Protein AF-A0A2W4JBK9-F1 (afdb_monomer_lite)

Structure (mmCIF, N/CA/C/O backbone):
data_AF-A0A2W4JBK9-F1
#
_entry.id   AF-A0A2W4JBK9-F1
#
loop_
_atom_site.group_PDB
_atom_site.id
_atom_site.type_symbol
_atom_site.label_atom_id
_atom_site.label_alt_id
_atom_site.label_comp_id
_atom_site.label_asym_id
_atom_site.label_entity_id
_atom_site.label_seq_id
_atom_site.pdbx_PDB_ins_code
_atom_site.Cartn_x
_atom_site.Cartn_y
_atom_site.Cartn_z
_atom_site.occupancy
_atom_site.B_iso_or_equiv
_atom_site.auth_seq_id
_atom_site.auth_comp_id
_atom_site.auth_asym_id
_atom_site.auth_atom_id
_atom_site.pdbx_PDB_model_num
ATOM 1 N N . MET A 1 1 ? 66.775 36.673 -79.362 1.00 47.72 1 MET A N 1
ATOM 2 C CA . MET A 1 1 ? 65.352 36.577 -78.976 1.00 47.72 1 MET A CA 1
ATOM 3 C C . MET A 1 1 ? 65.272 35.517 -77.897 1.00 47.72 1 MET A C 1
ATOM 5 O O . MET A 1 1 ? 65.744 34.416 -78.140 1.00 47.72 1 MET A O 1
ATOM 9 N N . LEU A 1 2 ? 64.854 35.903 -76.691 1.00 53.69 2 LEU A N 1
ATOM 10 C CA . LEU A 1 2 ? 64.718 35.006 -75.543 1.00 53.69 2 LEU A CA 1
ATOM 11 C C . LEU A 1 2 ? 63.393 34.250 -75.666 1.00 53.69 2 LEU A C 1
ATOM 13 O O . LEU A 1 2 ? 62.382 34.887 -75.958 1.00 53.69 2 LEU A O 1
ATOM 17 N N . ASP A 1 3 ? 63.402 32.944 -75.423 1.00 51.56 3 ASP A N 1
ATOM 18 C CA . ASP A 1 3 ? 62.182 32.152 -75.259 1.00 51.56 3 ASP A CA 1
ATOM 19 C C . ASP A 1 3 ? 61.901 31.948 -73.751 1.00 51.56 3 ASP A C 1
ATOM 21 O O . ASP A 1 3 ? 62.837 31.603 -73.018 1.00 51.56 3 ASP A O 1
ATOM 25 N N . PRO A 1 4 ? 60.677 32.222 -73.254 1.00 62.09 4 PRO A N 1
ATOM 26 C CA . PRO A 1 4 ? 60.294 32.060 -71.853 1.00 62.09 4 PRO A CA 1
ATOM 27 C C . PRO A 1 4 ? 59.368 30.849 -71.613 1.00 62.09 4 PRO A C 1
ATOM 29 O O . PRO A 1 4 ? 58.376 30.650 -72.305 1.00 62.09 4 PRO A O 1
ATOM 32 N N . GLY A 1 5 ? 59.605 30.115 -70.526 1.00 54.19 5 GLY A N 1
ATOM 33 C CA . GLY A 1 5 ? 58.659 29.142 -69.954 1.00 54.19 5 GLY A CA 1
ATOM 34 C C . GLY A 1 5 ? 59.420 28.153 -69.073 1.00 54.19 5 GLY A C 1
ATOM 35 O O . GLY A 1 5 ? 60.494 27.708 -69.448 1.00 54.19 5 GLY A O 1
ATOM 36 N N . THR A 1 6 ? 59.030 27.774 -67.862 1.00 59.91 6 THR A N 1
ATOM 37 C CA . THR A 1 6 ? 57.725 27.683 -67.202 1.00 59.91 6 THR A CA 1
ATOM 38 C C . THR A 1 6 ? 58.075 27.503 -65.714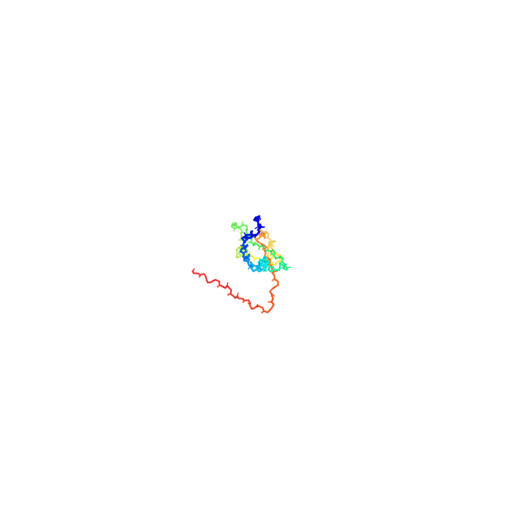 1.00 59.91 6 THR A C 1
ATOM 40 O O . THR A 1 6 ? 58.871 26.638 -65.370 1.00 59.91 6 THR A O 1
ATOM 43 N N . GLY A 1 7 ? 57.700 28.412 -64.813 1.00 50.59 7 GLY A N 1
ATOM 44 C CA . GLY A 1 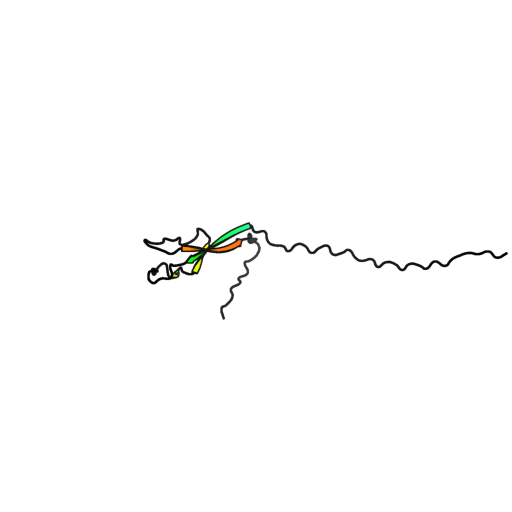7 ? 56.469 28.258 -64.036 1.00 50.59 7 GLY A CA 1
ATOM 45 C C . GLY A 1 7 ? 56.528 27.072 -63.062 1.00 50.59 7 GLY A C 1
ATOM 46 O O . GLY A 1 7 ? 55.842 26.080 -63.277 1.00 50.59 7 GLY A O 1
ATOM 47 N N . ALA A 1 8 ? 57.345 27.155 -62.007 1.00 54.91 8 ALA A N 1
ATOM 48 C CA . ALA A 1 8 ? 57.354 26.159 -60.936 1.00 54.91 8 ALA A CA 1
ATOM 49 C C . ALA A 1 8 ? 56.044 26.247 -60.131 1.00 54.91 8 ALA A C 1
ATOM 51 O O . ALA A 1 8 ? 55.805 27.228 -59.427 1.00 54.91 8 ALA A O 1
ATOM 52 N N . VAL A 1 9 ? 55.183 25.236 -60.254 1.00 63.72 9 VAL A N 1
ATOM 53 C CA . VAL A 1 9 ? 53.965 25.111 -59.441 1.00 63.72 9 VAL A CA 1
ATOM 54 C C . VAL A 1 9 ? 54.326 24.597 -58.039 1.00 63.72 9 VAL A C 1
ATOM 56 O O . VAL A 1 9 ? 55.052 23.606 -57.932 1.00 63.72 9 VAL A O 1
ATOM 59 N N . PRO A 1 10 ? 53.850 25.216 -56.944 1.00 58.34 10 PRO A N 1
ATOM 60 C CA . PRO A 1 10 ? 54.015 24.644 -55.614 1.00 58.34 10 PRO A CA 1
ATOM 61 C C . PRO A 1 10 ? 53.087 23.432 -55.468 1.00 58.34 10 PRO A C 1
ATOM 63 O O . PRO A 1 10 ? 51.869 23.540 -55.617 1.00 58.34 10 PRO A O 1
ATOM 66 N N . GLY A 1 11 ? 53.670 22.263 -55.199 1.00 53.75 11 GLY A N 1
ATOM 67 C CA . GLY A 1 11 ? 52.920 21.044 -54.907 1.00 53.75 11 GLY A CA 1
ATOM 68 C C . GLY A 1 11 ? 52.063 21.226 -53.654 1.00 53.75 11 GLY A C 1
ATOM 69 O O . GLY A 1 11 ? 52.568 21.620 -52.604 1.00 53.75 11 GLY A O 1
ATOM 70 N N . ASN A 1 12 ? 50.763 20.950 -53.765 1.00 60.34 12 ASN A N 1
ATOM 71 C CA . ASN A 1 12 ? 49.884 20.868 -52.600 1.00 60.34 12 ASN A CA 1
ATOM 72 C C . ASN A 1 12 ? 50.295 19.664 -51.731 1.00 60.34 12 ASN A C 1
ATOM 74 O O . ASN A 1 12 ? 50.546 18.589 -52.284 1.00 60.34 12 ASN A O 1
ATOM 78 N N . PRO A 1 13 ? 50.351 19.799 -50.395 1.00 63.09 13 PRO A N 1
ATOM 79 C CA . PRO A 1 13 ? 50.571 18.655 -49.520 1.00 63.09 13 PRO A CA 1
ATOM 80 C C . PRO A 1 13 ? 49.363 17.700 -49.569 1.00 63.09 13 PRO A C 1
ATOM 82 O O . PRO A 1 13 ? 48.230 18.154 -49.753 1.00 63.09 13 PRO A O 1
ATOM 85 N N . PRO A 1 14 ? 49.567 16.381 -49.393 1.00 64.31 14 PRO A N 1
ATOM 86 C CA . PRO A 1 14 ? 48.465 15.429 -49.348 1.00 64.31 14 PRO A CA 1
ATOM 87 C C . PRO A 1 14 ? 47.577 15.703 -48.128 1.00 64.31 14 PRO A C 1
ATOM 89 O O . PRO A 1 14 ? 48.068 15.893 -47.013 1.00 64.31 14 PRO A O 1
ATOM 92 N N . THR A 1 15 ? 46.261 15.712 -48.330 1.00 59.78 15 THR A N 1
ATOM 93 C CA . THR A 1 15 ? 45.282 15.768 -47.241 1.00 59.78 15 THR A CA 1
ATOM 94 C C . THR A 1 15 ? 45.419 14.531 -46.347 1.00 59.78 15 THR A C 1
ATOM 96 O O . THR A 1 15 ? 45.538 13.417 -46.864 1.00 59.78 15 THR A O 1
ATOM 99 N N . PRO A 1 16 ? 45.384 14.675 -45.008 1.00 61.81 16 PRO A N 1
ATOM 100 C CA . PRO A 1 16 ? 45.320 13.517 -44.131 1.00 61.81 16 PRO A CA 1
ATOM 101 C C . PRO A 1 16 ? 43.982 12.806 -44.347 1.00 61.81 16 PRO A C 1
ATOM 103 O O . PRO A 1 16 ? 42.915 13.420 -44.289 1.00 61.81 16 PRO A O 1
ATOM 106 N N . ILE A 1 17 ? 44.047 11.502 -44.603 1.00 62.50 17 ILE A N 1
ATOM 107 C CA . ILE A 1 17 ? 42.869 10.646 -44.717 1.00 62.50 17 ILE A CA 1
ATOM 108 C C . ILE A 1 17 ? 42.319 10.476 -43.303 1.00 62.50 17 ILE A C 1
ATOM 110 O O . ILE A 1 17 ? 42.809 9.658 -42.527 1.00 62.50 17 ILE A O 1
ATOM 114 N N . VAL A 1 18 ? 41.351 11.314 -42.933 1.00 63.72 18 VAL A N 1
ATOM 115 C CA . VAL A 1 18 ? 40.567 11.109 -41.716 1.00 63.72 18 VAL A CA 1
ATOM 116 C C . VAL A 1 18 ? 39.867 9.755 -41.858 1.00 63.72 18 VAL A C 1
ATOM 118 O O . VAL A 1 18 ? 39.191 9.499 -42.855 1.00 63.72 18 VAL A O 1
ATOM 121 N N . GLY A 1 19 ? 40.120 8.838 -40.920 1.00 62.12 19 GLY A N 1
ATOM 122 C CA . GLY A 1 19 ? 39.439 7.543 -40.888 1.00 62.12 19 GLY A CA 1
ATOM 123 C C . GLY A 1 19 ? 37.917 7.729 -40.812 1.00 62.12 19 GLY A C 1
ATOM 124 O O . GLY A 1 19 ? 37.459 8.819 -40.461 1.00 62.12 19 GLY A O 1
ATOM 125 N N . PRO A 1 20 ? 37.116 6.702 -41.145 1.00 69.00 20 PRO A N 1
ATOM 126 C CA . PRO A 1 20 ? 35.668 6.813 -41.040 1.00 69.00 20 PRO A CA 1
ATOM 127 C C . PRO A 1 20 ? 35.291 7.174 -39.600 1.00 69.00 20 PRO A C 1
ATOM 129 O O . PRO A 1 20 ? 35.725 6.514 -38.654 1.00 69.00 20 PRO A O 1
ATOM 132 N N . ASP A 1 21 ? 34.513 8.246 -39.462 1.00 62.16 21 ASP A N 1
ATOM 133 C CA . ASP A 1 21 ? 33.904 8.674 -38.207 1.00 62.16 21 ASP A CA 1
ATOM 134 C C . ASP A 1 21 ? 33.232 7.461 -37.535 1.00 62.16 21 ASP A C 1
ATOM 136 O O . ASP A 1 21 ? 32.441 6.770 -38.196 1.00 62.16 21 ASP A O 1
ATOM 140 N N . PRO A 1 22 ? 33.553 7.131 -36.268 1.00 66.38 22 PRO A N 1
ATOM 141 C CA . PRO A 1 22 ? 32.779 6.143 -35.546 1.00 66.38 22 PRO A CA 1
ATOM 142 C C . PRO A 1 22 ? 31.401 6.771 -35.364 1.00 66.38 22 PRO A C 1
ATOM 144 O O . PRO A 1 22 ? 31.243 7.671 -34.544 1.00 66.38 22 PRO A O 1
ATOM 147 N N . GLY A 1 23 ? 30.439 6.337 -36.184 1.00 63.47 23 GLY A N 1
ATOM 148 C CA . GLY A 1 23 ? 29.077 6.862 -36.174 1.00 63.47 23 GLY A CA 1
ATOM 149 C C . GLY A 1 23 ? 28.490 6.941 -34.758 1.00 63.47 23 GLY A C 1
ATOM 1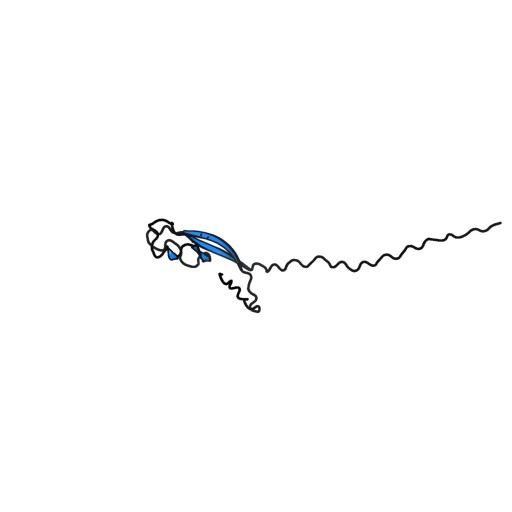50 O O . GLY A 1 23 ? 29.022 6.335 -33.822 1.00 63.47 23 GLY A O 1
ATOM 151 N N . PRO A 1 24 ? 27.386 7.684 -34.577 1.00 69.44 24 PRO A N 1
ATOM 152 C CA . PRO A 1 24 ? 26.886 8.043 -33.255 1.00 69.44 24 PRO A CA 1
ATOM 153 C C . PRO A 1 24 ? 26.774 6.808 -32.351 1.00 69.44 24 PRO A C 1
ATOM 155 O O . PRO A 1 24 ? 26.352 5.747 -32.828 1.00 69.44 24 PRO A O 1
ATOM 158 N N . PRO A 1 25 ? 27.146 6.920 -31.059 1.00 66.88 25 PRO A N 1
ATOM 159 C CA . PRO A 1 25 ? 27.083 5.790 -30.144 1.00 66.88 25 PRO A CA 1
ATOM 160 C C . PRO A 1 25 ? 25.681 5.185 -30.198 1.00 66.88 25 PRO A C 1
ATOM 162 O O . PRO A 1 25 ? 24.686 5.917 -30.218 1.00 66.88 25 PRO A O 1
ATOM 165 N N . ALA A 1 26 ? 25.605 3.852 -30.245 1.00 61.28 26 ALA A N 1
ATOM 166 C CA . ALA A 1 26 ? 24.331 3.147 -30.198 1.00 61.28 26 ALA A CA 1
ATOM 167 C C . ALA A 1 26 ? 23.485 3.705 -29.036 1.00 61.28 26 ALA A C 1
ATOM 169 O O . ALA A 1 26 ? 24.043 3.981 -27.965 1.00 61.28 26 ALA A O 1
ATOM 170 N N . PRO A 1 27 ? 22.165 3.905 -29.224 1.00 61.06 27 PRO A N 1
ATOM 171 C CA . PRO A 1 27 ? 21.324 4.427 -28.158 1.00 61.06 27 PRO A CA 1
ATOM 172 C C . PRO A 1 27 ? 21.483 3.538 -26.919 1.00 61.06 27 PRO A C 1
ATOM 174 O O . PRO A 1 27 ? 21.641 2.320 -27.068 1.00 61.06 27 PRO A O 1
ATOM 177 N N . PRO A 1 28 ? 21.447 4.103 -25.697 1.00 59.16 28 PRO A N 1
ATOM 178 C CA . PRO A 1 28 ? 21.488 3.283 -24.499 1.00 59.16 28 PRO A CA 1
ATOM 179 C C . PRO A 1 28 ? 20.381 2.235 -24.616 1.00 59.16 28 PRO A C 1
ATOM 181 O O . PRO A 1 28 ? 19.230 2.576 -24.896 1.00 59.16 28 PRO A O 1
ATOM 184 N N . THR A 1 29 ? 20.730 0.957 -24.449 1.00 59.41 29 THR A N 1
ATOM 185 C CA . THR A 1 29 ? 19.785 -0.167 -24.417 1.00 59.41 29 THR A CA 1
ATOM 186 C C . THR A 1 29 ? 18.895 -0.050 -23.179 1.00 59.41 29 THR A C 1
ATOM 188 O O . THR A 1 29 ? 19.024 -0.794 -22.206 1.00 59.41 29 THR A O 1
ATOM 191 N N . THR A 1 30 ? 17.990 0.924 -23.182 1.00 66.00 30 THR A N 1
ATOM 192 C CA . THR A 1 30 ? 16.913 1.041 -22.212 1.00 66.00 30 THR A CA 1
ATOM 193 C C . THR A 1 30 ? 16.005 -0.147 -22.462 1.00 66.00 30 THR A C 1
ATOM 195 O O . THR A 1 30 ? 15.346 -0.232 -23.499 1.00 66.00 30 THR A O 1
ATOM 198 N N . ARG A 1 31 ? 16.026 -1.119 -21.544 1.00 70.00 31 ARG A N 1
ATOM 199 C CA . ARG A 1 31 ? 15.161 -2.299 -21.638 1.00 70.00 31 ARG A CA 1
ATOM 200 C C . ARG A 1 31 ? 13.720 -1.809 -21.805 1.00 70.00 31 ARG A C 1
ATOM 202 O O . ARG A 1 31 ? 13.293 -0.970 -21.007 1.00 70.00 31 ARG A O 1
ATOM 209 N N . PRO A 1 32 ? 12.978 -2.293 -22.815 1.00 75.56 32 PRO A N 1
ATOM 210 C CA . PRO A 1 32 ? 11.625 -1.823 -23.035 1.00 75.56 32 PRO A CA 1
ATOM 211 C C . PRO A 1 32 ? 10.784 -2.150 -21.808 1.00 75.56 32 PRO A C 1
ATOM 213 O O . PRO A 1 32 ? 10.788 -3.282 -21.305 1.00 75.56 32 PRO A O 1
ATOM 216 N N . CYS A 1 33 ? 10.062 -1.144 -21.324 1.00 80.88 33 CYS A N 1
ATOM 217 C CA . CYS A 1 33 ? 9.101 -1.365 -20.267 1.00 80.88 33 CYS A CA 1
ATOM 218 C C . CYS A 1 33 ? 8.015 -2.312 -20.770 1.00 80.88 33 CYS A C 1
ATOM 220 O O . CYS A 1 33 ? 7.372 -2.022 -21.774 1.00 80.88 33 CYS A O 1
ATOM 222 N N . THR A 1 34 ? 7.825 -3.458 -20.112 1.00 86.56 34 THR A N 1
ATOM 223 C CA . THR A 1 34 ? 6.782 -4.408 -20.527 1.00 86.56 34 THR A CA 1
ATOM 224 C C . THR A 1 34 ? 5.461 -4.089 -19.842 1.00 86.56 34 THR A C 1
ATOM 226 O O . THR A 1 34 ? 4.409 -4.149 -20.472 1.00 86.56 34 THR A O 1
ATOM 229 N N . ARG A 1 35 ? 5.500 -3.758 -18.548 1.00 89.44 35 ARG A N 1
ATOM 230 C CA . ARG A 1 35 ? 4.312 -3.408 -17.771 1.00 89.44 35 ARG A CA 1
ATOM 231 C C . ARG A 1 35 ? 4.675 -2.455 -16.640 1.00 89.44 35 ARG A C 1
ATOM 233 O O . ARG A 1 35 ? 5.702 -2.624 -15.989 1.00 89.44 35 ARG A O 1
ATOM 240 N N . TRP A 1 36 ? 3.790 -1.503 -16.378 1.00 92.06 36 TRP A N 1
ATOM 241 C CA . TRP A 1 36 ? 3.826 -0.687 -15.171 1.00 92.06 36 TRP A CA 1
ATOM 242 C C . TRP A 1 36 ? 3.056 -1.387 -14.050 1.00 92.06 36 TRP A C 1
ATOM 244 O O . TRP A 1 36 ? 1.933 -1.853 -14.255 1.00 92.06 36 TRP A O 1
ATOM 254 N N . LEU A 1 37 ? 3.679 -1.492 -12.880 1.00 95.12 37 LEU A N 1
ATOM 255 C CA . LEU A 1 37 ? 3.035 -1.902 -11.640 1.00 95.12 37 LEU A CA 1
ATOM 256 C C . LEU A 1 37 ? 2.901 -0.675 -10.748 1.00 95.12 37 LEU A C 1
ATOM 258 O O . LEU A 1 37 ? 3.896 -0.011 -10.457 1.00 95.12 37 LEU A O 1
ATOM 262 N N . HIS A 1 38 ? 1.685 -0.387 -10.305 1.00 96.88 38 HIS A N 1
ATOM 263 C CA . HIS A 1 38 ? 1.441 0.637 -9.300 1.00 96.88 38 HIS A CA 1
ATOM 264 C C . HIS A 1 38 ? 1.568 0.009 -7.917 1.00 96.88 38 HIS A C 1
ATOM 266 O O . HIS A 1 38 ? 1.028 -1.066 -7.662 1.00 96.88 38 HIS A O 1
ATOM 272 N N . TRP A 1 39 ? 2.308 0.665 -7.034 1.00 97.25 39 TRP A N 1
ATOM 273 C CA . TRP A 1 39 ? 2.456 0.286 -5.639 1.00 97.25 39 TRP A CA 1
ATOM 274 C C . TRP A 1 39 ? 1.704 1.278 -4.772 1.00 97.25 39 TRP A C 1
ATOM 276 O O . TRP A 1 39 ? 1.787 2.489 -4.981 1.00 97.25 39 TRP A O 1
ATOM 286 N N . GLU A 1 40 ? 1.025 0.770 -3.754 1.00 98.06 40 GLU A N 1
ATOM 287 C CA . GLU A 1 40 ? 0.350 1.594 -2.761 1.00 98.06 40 GLU A CA 1
ATOM 288 C C . GLU A 1 40 ? 0.835 1.223 -1.358 1.00 98.06 40 GLU A C 1
ATOM 290 O O . GLU A 1 40 ? 1.086 0.058 -1.034 1.00 98.06 40 GLU A O 1
ATOM 295 N N . GLU A 1 41 ? 0.942 2.218 -0.496 1.00 97.38 41 GLU A N 1
ATOM 296 C CA . GLU A 1 41 ? 1.336 2.075 0.894 1.00 97.38 41 GLU A CA 1
ATOM 297 C C . GLU A 1 41 ? 0.104 2.066 1.794 1.00 97.38 41 GLU A C 1
ATOM 299 O O . GLU A 1 41 ? -0.820 2.869 1.636 1.00 97.38 41 GLU A O 1
ATOM 304 N N . TYR A 1 42 ? 0.082 1.149 2.754 1.00 97.62 42 TYR A N 1
ATOM 305 C CA . TYR A 1 42 ? -0.983 1.073 3.738 1.00 97.62 42 TYR A CA 1
ATOM 306 C C . TYR A 1 42 ? -0.744 2.121 4.829 1.00 97.62 42 TYR A C 1
ATOM 308 O O . TYR A 1 42 ? 0.249 2.079 5.560 1.00 97.62 42 TYR A O 1
ATOM 316 N N . ARG A 1 43 ? -1.663 3.077 4.957 1.00 96.81 43 ARG A N 1
ATOM 317 C CA . ARG A 1 43 ? -1.607 4.136 5.966 1.00 96.81 43 ARG A CA 1
ATOM 318 C C . ARG A 1 43 ? -2.736 3.957 6.965 1.00 96.81 43 ARG A C 1
ATOM 320 O O . ARG A 1 43 ? -3.917 4.051 6.632 1.00 96.81 43 ARG A O 1
ATOM 327 N N . TH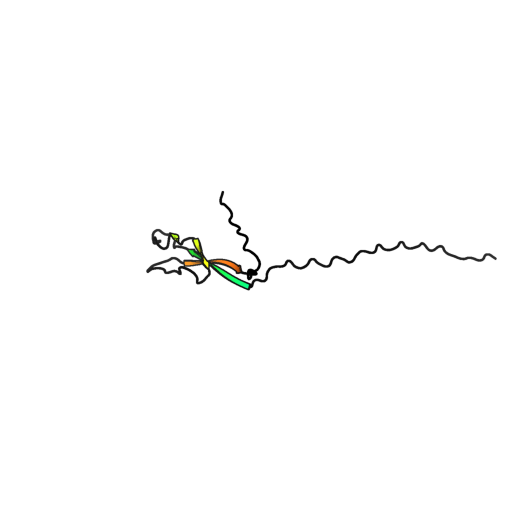R A 1 44 ? -2.351 3.705 8.210 1.00 96.75 44 THR A N 1
ATOM 328 C CA . THR A 1 44 ? -3.282 3.754 9.341 1.00 96.75 44 THR A CA 1
ATOM 329 C C . THR A 1 44 ? -3.723 5.190 9.608 1.00 96.75 44 THR A C 1
ATOM 331 O O . THR A 1 44 ? -3.075 6.136 9.164 1.00 96.75 44 THR A O 1
ATOM 334 N N . ALA A 1 45 ? -4.812 5.355 10.359 1.00 92.94 45 ALA A N 1
ATOM 335 C CA . ALA A 1 45 ? -5.303 6.672 10.764 1.00 92.94 45 ALA A CA 1
ATOM 336 C C . ALA A 1 45 ? -4.358 7.420 11.737 1.00 92.94 45 ALA A C 1
ATOM 338 O O . ALA A 1 45 ? -4.567 8.601 11.984 1.00 92.94 45 ALA A O 1
ATOM 339 N N . GLN A 1 46 ? -3.301 6.752 12.229 1.00 88.81 46 GLN A N 1
ATOM 340 C CA . GLN A 1 46 ? -2.255 7.298 13.112 1.00 88.81 46 GLN A CA 1
ATOM 341 C C . GLN A 1 46 ? -2.759 7.928 14.423 1.00 88.81 46 GLN A C 1
ATOM 343 O O . GLN A 1 46 ? -2.037 8.685 15.061 1.00 88.81 46 GLN A O 1
ATOM 348 N N . ASP A 1 47 ? -3.967 7.580 14.856 1.00 91.25 47 ASP A N 1
ATOM 349 C CA . ASP A 1 47 ? -4.517 7.962 16.154 1.00 91.25 47 ASP A CA 1
ATOM 350 C C . ASP A 1 47 ? -4.628 6.763 17.111 1.00 91.25 47 ASP A C 1
ATOM 352 O O . ASP A 1 47 ? -4.437 5.609 16.725 1.00 91.25 47 ASP A O 1
ATOM 356 N N . GLU A 1 48 ? -4.976 7.032 18.368 1.00 88.69 48 GLU A N 1
ATOM 357 C CA . GLU A 1 48 ? -5.108 6.028 19.435 1.00 88.69 48 GLU A CA 1
ATOM 358 C C . GLU A 1 48 ? -6.127 4.912 19.142 1.00 88.69 48 GLU A C 1
ATOM 360 O O . GLU A 1 48 ? -6.080 3.854 19.765 1.00 88.69 48 GLU A O 1
ATOM 365 N N . ARG A 1 49 ? -7.035 5.102 18.174 1.00 90.31 49 ARG A N 1
ATOM 366 C CA . ARG A 1 49 ? -8.036 4.095 17.787 1.00 90.31 49 ARG A CA 1
ATOM 367 C C . ARG A 1 49 ? -7.558 3.168 16.668 1.00 90.31 49 ARG A C 1
ATOM 369 O O . ARG A 1 49 ? -8.367 2.431 16.097 1.00 90.31 49 ARG A O 1
ATOM 376 N N . VAL A 1 50 ? -6.279 3.217 16.290 1.00 91.88 50 VAL A N 1
ATOM 377 C CA . VAL A 1 50 ? -5.707 2.230 15.368 1.00 91.88 50 VAL A CA 1
ATOM 378 C C . VAL A 1 50 ? -5.735 0.860 16.044 1.00 91.88 50 VAL A C 1
ATOM 380 O O . VAL A 1 50 ? -5.131 0.647 17.090 1.00 91.88 50 VAL A O 1
ATOM 383 N N . CYS A 1 51 ? -6.452 -0.084 15.437 1.00 90.62 51 CYS A N 1
ATOM 384 C CA . CYS A 1 51 ? -6.579 -1.426 15.990 1.00 90.62 51 CYS A CA 1
ATOM 385 C C . CYS A 1 51 ? -5.245 -2.202 15.889 1.00 90.62 51 CYS A C 1
ATOM 387 O O . CYS A 1 51 ? -4.434 -1.929 14.992 1.00 90.62 51 CYS A O 1
ATOM 389 N N . PRO A 1 52 ? -5.035 -3.228 16.736 1.00 90.75 52 PRO A N 1
ATOM 390 C CA . PRO A 1 52 ? -3.801 -4.017 16.744 1.00 90.75 52 PRO A CA 1
ATOM 391 C C . PRO A 1 52 ? -3.566 -4.808 15.448 1.00 90.75 52 PRO A C 1
ATOM 393 O O . PRO A 1 52 ? -2.441 -5.210 15.183 1.00 90.75 52 PRO A O 1
ATOM 396 N N . VAL A 1 53 ? -4.599 -5.004 14.618 1.00 91.38 53 VAL A N 1
ATOM 397 C CA . VAL A 1 53 ? -4.470 -5.640 13.294 1.00 91.38 53 VAL A CA 1
ATOM 398 C C . VAL A 1 53 ? -3.907 -4.664 12.259 1.00 91.38 53 VAL A C 1
ATOM 400 O O . VAL A 1 53 ? -3.077 -5.038 11.437 1.00 91.38 53 VAL A O 1
ATOM 403 N N . CYS A 1 54 ? -4.338 -3.400 12.291 1.00 94.62 54 CYS A N 1
ATOM 404 C CA . CYS A 1 54 ? -3.920 -2.398 11.311 1.00 94.62 54 CYS A CA 1
ATOM 405 C C . CYS A 1 54 ? -2.567 -1.769 11.648 1.00 94.62 54 CYS A C 1
ATOM 407 O O . CYS A 1 54 ? -1.837 -1.407 10.730 1.00 94.62 54 CYS A O 1
ATOM 409 N N . GLY A 1 55 ? -2.238 -1.622 12.937 1.00 93.12 55 GLY A N 1
ATOM 410 C CA . GLY A 1 55 ? -0.976 -1.031 13.398 1.00 93.12 55 GLY A CA 1
ATOM 411 C C . GLY A 1 55 ? 0.263 -1.610 12.700 1.00 93.12 55 GLY A C 1
ATOM 412 O O . GLY A 1 55 ? 1.004 -0.840 12.087 1.00 93.12 55 GLY A O 1
ATOM 413 N N . PRO A 1 56 ? 0.446 -2.945 12.688 1.00 95.31 56 PRO A N 1
ATOM 414 C CA . PRO A 1 56 ? 1.577 -3.601 12.029 1.00 95.31 56 PRO A CA 1
ATOM 415 C C . PRO A 1 56 ? 1.645 -3.396 10.511 1.00 95.31 56 PRO A C 1
ATOM 417 O O . PRO A 1 56 ? 2.716 -3.518 9.929 1.00 95.31 56 PRO A O 1
ATOM 420 N N . LEU A 1 57 ? 0.521 -3.093 9.853 1.00 96.12 57 LEU A N 1
ATOM 421 C CA . LEU A 1 57 ? 0.479 -2.899 8.402 1.00 96.12 57 LEU A CA 1
ATOM 422 C C . LEU A 1 57 ? 0.954 -1.502 7.985 1.00 96.12 57 LEU A C 1
ATOM 424 O O . LEU A 1 57 ? 1.216 -1.287 6.801 1.00 96.12 57 LEU A O 1
ATOM 428 N N . HIS A 1 58 ? 1.069 -0.551 8.920 1.00 96.06 58 HIS A N 1
ATOM 429 C CA . HIS A 1 58 ? 1.456 0.823 8.607 1.00 96.06 58 HIS A CA 1
ATOM 430 C C . HIS A 1 58 ? 2.794 0.886 7.855 1.00 96.06 58 HIS A C 1
ATOM 432 O O . HIS A 1 58 ? 3.800 0.355 8.313 1.00 96.06 58 HIS A O 1
ATOM 438 N N . GLY A 1 59 ? 2.815 1.569 6.709 1.00 95.81 59 GLY A N 1
ATOM 439 C CA . GLY A 1 59 ? 4.016 1.726 5.884 1.00 95.81 59 GLY A CA 1
ATOM 440 C C . GLY A 1 59 ? 4.348 0.511 5.013 1.00 95.81 59 GLY A C 1
ATOM 441 O O . GLY A 1 59 ? 5.277 0.574 4.209 1.00 95.81 59 GLY A O 1
ATOM 442 N N . THR A 1 60 ? 3.587 -0.583 5.119 1.00 97.38 60 THR A N 1
ATOM 443 C CA . THR A 1 60 ? 3.765 -1.740 4.234 1.00 97.38 60 THR A CA 1
ATOM 444 C C . THR A 1 60 ? 3.249 -1.406 2.839 1.00 97.38 60 THR A C 1
ATOM 446 O O . THR A 1 60 ? 2.214 -0.751 2.687 1.00 97.38 60 THR A O 1
ATOM 449 N N . ARG A 1 61 ? 3.966 -1.861 1.810 1.00 97.69 61 ARG A N 1
ATOM 450 C CA . ARG A 1 61 ? 3.661 -1.575 0.407 1.00 97.69 61 ARG A CA 1
ATOM 451 C C . ARG A 1 61 ? 3.220 -2.839 -0.299 1.00 97.69 61 ARG A C 1
ATOM 453 O O . ARG A 1 61 ? 3.857 -3.879 -0.166 1.00 97.69 61 ARG A O 1
ATOM 460 N N . TYR A 1 62 ? 2.159 -2.718 -1.080 1.00 96.44 62 TYR A N 1
ATOM 461 C CA . TYR A 1 62 ? 1.664 -3.800 -1.918 1.00 96.44 62 TYR A CA 1
ATOM 462 C C . TYR A 1 62 ? 1.408 -3.270 -3.320 1.00 96.44 62 TYR A C 1
ATOM 464 O O . TYR A 1 62 ? 1.155 -2.077 -3.504 1.00 96.44 62 TYR A O 1
ATOM 472 N N . ILE A 1 63 ? 1.421 -4.163 -4.299 1.00 95.75 63 ILE A N 1
ATOM 473 C CA . ILE A 1 63 ? 0.941 -3.838 -5.639 1.00 95.75 63 ILE A CA 1
ATOM 474 C C . ILE A 1 63 ? -0.535 -3.421 -5.531 1.00 95.75 63 ILE A C 1
ATOM 476 O O . ILE A 1 63 ? -1.267 -3.876 -4.645 1.00 95.75 63 ILE A O 1
ATOM 480 N N . GLU A 1 64 ? -0.963 -2.504 -6.385 1.00 95.19 64 GLU A N 1
ATOM 481 C CA . GLU A 1 64 ? -2.359 -2.105 -6.514 1.00 95.19 64 GLU A CA 1
ATOM 482 C C . GLU A 1 64 ? -3.254 -3.342 -6.673 1.00 95.19 64 GLU A C 1
ATOM 484 O O . GLU A 1 64 ? -2.950 -4.269 -7.427 1.00 95.19 64 GLU A O 1
ATOM 489 N N . GLY A 1 65 ? -4.330 -3.395 -5.889 1.00 93.62 65 GLY A N 1
ATOM 490 C CA . GLY A 1 65 ? -5.248 -4.536 -5.857 1.00 93.62 65 GLY A CA 1
ATOM 491 C C . GLY A 1 65 ? -4.744 -5.785 -5.117 1.00 93.62 65 GLY A C 1
ATOM 492 O O . GLY A 1 65 ? -5.534 -6.696 -4.880 1.00 93.62 65 GLY A O 1
ATOM 493 N N . VAL A 1 66 ? -3.476 -5.840 -4.697 1.00 95.31 66 VAL A N 1
ATOM 494 C CA . VAL A 1 66 ? -2.896 -6.978 -3.962 1.00 95.31 66 VAL A CA 1
ATOM 495 C C . VAL A 1 66 ? -2.788 -6.667 -2.469 1.00 95.31 66 VAL A C 1
ATOM 497 O O . VAL A 1 66 ? -2.412 -5.566 -2.077 1.00 95.31 66 VAL A O 1
ATOM 500 N N . GLY A 1 67 ? -3.048 -7.673 -1.631 1.00 93.88 67 GLY A N 1
ATOM 501 C CA . GLY A 1 67 ? -2.899 -7.570 -0.180 1.00 93.88 67 GLY A CA 1
ATOM 502 C C . GLY A 1 67 ? -4.132 -6.994 0.529 1.00 93.88 67 GLY A C 1
ATOM 503 O O . GLY A 1 67 ? -5.215 -6.926 -0.055 1.00 93.88 67 GLY A O 1
ATOM 504 N N . PRO A 1 68 ? -3.999 -6.628 1.816 1.00 93.75 68 PRO A N 1
ATOM 505 C CA . PRO A 1 68 ? -5.107 -6.132 2.623 1.00 93.75 68 PRO A CA 1
ATOM 506 C C . PRO A 1 68 ? -5.635 -4.792 2.092 1.00 93.75 68 PRO A C 1
ATOM 508 O O . PRO A 1 68 ? -4.910 -3.795 2.051 1.00 93.75 68 PRO A O 1
ATOM 511 N N . GLN A 1 69 ? -6.922 -4.759 1.741 1.00 94.00 69 GLN A N 1
ATOM 512 C CA . GLN A 1 69 ? -7.623 -3.548 1.317 1.00 94.00 69 GLN A CA 1
ATOM 513 C C . GLN A 1 69 ? -8.522 -3.029 2.448 1.00 94.00 69 GLN A C 1
ATOM 515 O O . GLN A 1 69 ? -9.377 -3.768 2.937 1.00 94.00 69 GLN A O 1
ATOM 520 N N . PRO A 1 70 ? -8.344 -1.778 2.900 1.00 91.00 70 PRO A N 1
ATOM 521 C CA . PRO A 1 70 ? -9.238 -1.181 3.875 1.00 91.00 70 PRO A CA 1
ATOM 522 C C . PRO A 1 70 ? -10.619 -0.886 3.254 1.00 91.00 70 PRO A C 1
ATOM 524 O O . PRO A 1 70 ? -10.686 -0.538 2.074 1.00 91.00 70 PRO A O 1
ATOM 527 N N . PRO A 1 71 ? -11.710 -0.955 4.041 1.00 92.31 71 PRO A N 1
ATOM 528 C CA . PRO A 1 71 ? -11.736 -1.240 5.478 1.00 92.31 71 PRO A CA 1
ATOM 529 C C . PRO A 1 71 ? -11.605 -2.743 5.800 1.00 92.31 71 PRO A C 1
ATOM 531 O O . PRO A 1 71 ? -12.390 -3.555 5.330 1.00 92.31 71 PRO A O 1
ATOM 534 N N . LEU A 1 72 ? -10.655 -3.114 6.673 1.00 91.88 72 LEU A N 1
ATOM 535 C CA . LEU A 1 72 ? -10.433 -4.518 7.084 1.00 91.88 72 LEU A CA 1
ATOM 536 C C . LEU A 1 72 ? -11.396 -5.010 8.173 1.00 91.88 72 LEU A C 1
ATOM 538 O O . LEU A 1 72 ? -11.504 -6.203 8.435 1.00 91.88 72 LEU A O 1
ATOM 542 N N . HIS A 1 73 ? -12.045 -4.080 8.860 1.00 89.62 73 HIS A N 1
ATOM 543 C CA . HIS A 1 73 ? -12.971 -4.342 9.951 1.00 89.62 73 HIS A CA 1
ATOM 544 C C . HIS A 1 73 ? -13.976 -3.187 10.039 1.00 89.62 73 HIS A C 1
ATOM 546 O O . HIS A 1 73 ? -13.708 -2.097 9.510 1.00 89.62 73 HIS A O 1
ATOM 552 N N . PRO A 1 74 ? -15.110 -3.371 10.736 1.00 92.94 74 PRO A N 1
ATOM 553 C CA . PRO A 1 74 ? -16.053 -2.287 10.981 1.00 92.94 74 PRO A CA 1
ATOM 554 C C . PRO A 1 74 ? -15.356 -1.074 11.612 1.00 92.94 74 PRO A C 1
ATOM 556 O O . PRO A 1 74 ? -14.533 -1.214 12.520 1.00 92.94 74 PRO A O 1
ATOM 559 N N . GLY A 1 75 ? -15.636 0.121 11.087 1.00 90.00 75 GLY A N 1
ATOM 560 C CA . GLY A 1 75 ? -15.045 1.375 11.568 1.00 90.00 75 GLY A CA 1
ATOM 561 C C . GLY A 1 75 ? -13.558 1.578 11.242 1.00 90.00 75 GLY A C 1
ATOM 562 O O . GLY A 1 75 ? -12.947 2.512 11.763 1.00 90.00 75 GLY A O 1
ATOM 563 N N . CYS A 1 76 ? -12.947 0.735 10.401 1.00 92.81 76 CYS A N 1
ATOM 564 C CA . CYS A 1 76 ? -11.576 0.950 9.944 1.00 92.81 76 CYS A CA 1
ATOM 565 C C . CYS A 1 76 ? -11.472 2.258 9.142 1.00 92.81 76 CYS A C 1
ATOM 567 O O . CYS A 1 76 ? -12.166 2.441 8.147 1.00 92.81 76 CYS A O 1
ATOM 569 N N . ARG A 1 77 ? -10.574 3.153 9.568 1.00 94.12 77 ARG A N 1
ATOM 570 C CA . ARG A 1 77 ? -10.280 4.442 8.907 1.00 94.12 77 ARG A CA 1
ATOM 571 C C . ARG A 1 77 ? -8.932 4.443 8.178 1.00 94.12 77 ARG A C 1
ATOM 573 O O . ARG A 1 77 ? -8.405 5.500 7.843 1.00 94.12 77 ARG A O 1
ATOM 580 N N . CYS A 1 78 ? -8.331 3.268 7.999 1.00 95.31 78 CYS A N 1
ATOM 581 C CA . CYS A 1 78 ? -7.085 3.134 7.253 1.00 95.31 78 CYS A CA 1
ATOM 582 C C . CYS A 1 78 ? -7.340 3.334 5.755 1.00 95.31 78 CYS A C 1
ATOM 584 O O . CYS A 1 78 ? -8.464 3.178 5.283 1.00 95.31 78 CYS A O 1
ATOM 586 N N . ARG A 1 79 ? -6.291 3.655 5.002 1.00 96.06 79 ARG A N 1
ATOM 587 C CA . ARG A 1 79 ? -6.365 3.874 3.553 1.00 96.06 79 ARG A CA 1
ATOM 588 C C . ARG A 1 79 ? -5.141 3.309 2.845 1.00 96.06 79 ARG A C 1
ATOM 590 O O . ARG A 1 79 ? -4.066 3.233 3.443 1.00 96.06 79 ARG A O 1
ATOM 597 N N . ARG A 1 80 ? -5.295 2.965 1.567 1.00 96.88 80 ARG A N 1
ATOM 598 C CA . ARG A 1 80 ? -4.161 2.811 0.652 1.00 96.88 80 ARG A CA 1
ATOM 599 C C . ARG A 1 80 ? -3.883 4.157 -0.002 1.00 96.88 80 ARG A C 1
ATOM 601 O O . ARG A 1 80 ? -4.814 4.888 -0.333 1.00 96.88 80 ARG A O 1
ATOM 608 N N . VAL A 1 81 ? -2.611 4.513 -0.113 1.00 96.69 81 VAL A N 1
ATOM 609 C CA . VAL A 1 81 ? -2.173 5.702 -0.850 1.00 96.69 81 VAL A CA 1
ATOM 610 C C . VAL A 1 81 ? -1.135 5.288 -1.871 1.00 96.69 81 VAL A C 1
ATOM 612 O O . VAL A 1 81 ? -0.282 4.455 -1.567 1.00 96.69 81 VAL A O 1
ATOM 615 N N . TYR A 1 82 ? -1.185 5.871 -3.064 1.00 97.19 82 TYR A N 1
ATOM 616 C CA . TYR A 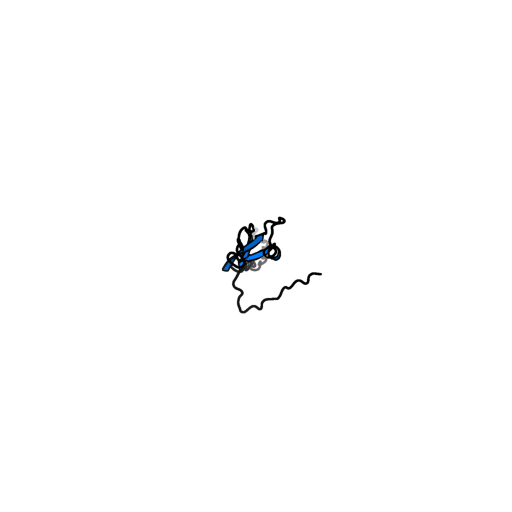1 82 ? -0.156 5.651 -4.073 1.00 97.19 82 TYR A CA 1
ATOM 617 C C . TYR A 1 82 ? 1.240 5.910 -3.485 1.00 97.19 82 TYR A C 1
ATOM 619 O O . TYR A 1 82 ? 1.472 6.935 -2.844 1.00 97.19 82 TYR A O 1
ATOM 627 N N . ALA A 1 83 ? 2.154 4.965 -3.699 1.00 96.56 83 ALA A N 1
ATOM 628 C CA . ALA A 1 83 ? 3.537 5.048 -3.251 1.00 96.56 83 ALA A CA 1
ATOM 629 C C . ALA A 1 83 ? 4.459 5.383 -4.427 1.00 96.56 83 ALA A C 1
ATOM 631 O O . ALA A 1 83 ? 5.129 6.411 -4.419 1.00 96.56 83 ALA A O 1
ATOM 632 N N . TYR A 1 84 ? 4.494 4.515 -5.439 1.00 95.25 84 TYR A N 1
ATOM 633 C CA . TYR A 1 84 ? 5.288 4.697 -6.653 1.00 95.25 84 TYR A CA 1
ATOM 634 C C . TYR A 1 84 ? 4.829 3.737 -7.752 1.00 95.25 84 TYR A C 1
ATOM 636 O O . TYR A 1 84 ? 4.044 2.821 -7.516 1.00 95.25 84 TYR A O 1
ATOM 644 N N . SER A 1 85 ? 5.350 3.934 -8.961 1.00 95.00 85 SER A N 1
ATOM 645 C CA . SER A 1 85 ? 5.171 3.011 -10.076 1.00 95.00 85 SER A CA 1
ATOM 646 C C . SER A 1 85 ? 6.510 2.393 -10.424 1.00 95.00 85 SER A C 1
ATOM 648 O O . SER A 1 85 ? 7.516 3.093 -10.515 1.00 95.00 85 SER A O 1
ATOM 650 N N . GLU A 1 86 ? 6.519 1.085 -10.629 1.00 89.88 86 GLU A N 1
ATOM 651 C CA . GLU A 1 86 ? 7.698 0.354 -11.061 1.00 89.88 86 GLU A CA 1
ATOM 652 C C . GLU A 1 86 ? 7.455 -0.221 -12.448 1.00 89.88 86 GLU A C 1
ATOM 654 O O . GLU A 1 86 ? 6.450 -0.888 -12.705 1.00 89.88 86 GLU A O 1
ATOM 659 N N . CYS A 1 87 ? 8.387 0.043 -13.355 1.00 87.69 87 CYS A N 1
ATOM 660 C CA . CYS A 1 87 ? 8.394 -0.622 -14.638 1.00 87.69 87 CYS A CA 1
ATOM 661 C C . CYS A 1 87 ? 9.031 -2.006 -14.489 1.00 87.69 87 CYS A C 1
ATOM 663 O O . CYS A 1 87 ? 10.235 -2.121 -14.255 1.00 87.69 87 CYS A O 1
ATOM 665 N N . VAL A 1 88 ? 8.249 -3.056 -14.728 1.00 86.00 88 VAL A N 1
ATOM 666 C CA . VAL A 1 88 ? 8.789 -4.402 -14.903 1.00 86.00 88 VAL A CA 1
ATOM 667 C C . VAL A 1 88 ? 9.049 -4.642 -16.387 1.00 86.00 88 VAL A C 1
ATOM 669 O O . VAL A 1 88 ? 8.148 -4.684 -17.231 1.00 86.0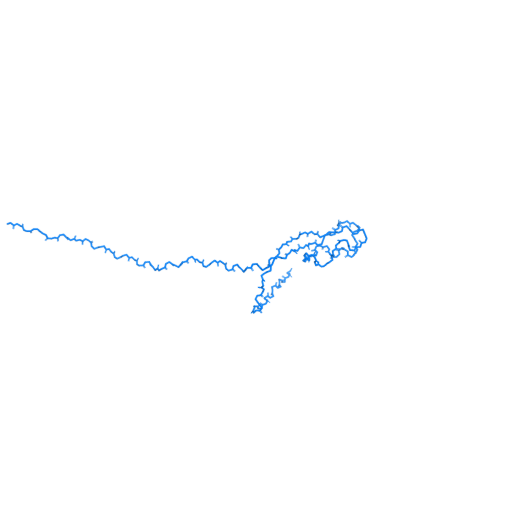0 88 VAL A O 1
ATOM 672 N N . SER A 1 89 ? 10.327 -4.775 -16.724 1.00 80.31 89 SER A N 1
ATOM 673 C CA . SER A 1 89 ? 10.754 -5.375 -17.987 1.00 80.31 89 SER A CA 1
ATOM 674 C C . SER A 1 89 ? 10.771 -6.886 -17.784 1.00 80.31 89 SER A C 1
ATOM 676 O O . SER A 1 89 ? 11.190 -7.345 -16.720 1.00 80.31 89 SER A O 1
ATOM 678 N N . ARG A 1 90 ? 10.311 -7.680 -18.765 1.00 66.31 90 ARG A N 1
ATOM 679 C CA . ARG A 1 90 ? 10.473 -9.143 -18.686 1.00 66.31 90 ARG A CA 1
ATOM 680 C C . ARG A 1 90 ? 11.934 -9.434 -18.342 1.00 66.31 90 ARG A C 1
ATOM 682 O O . ARG A 1 90 ? 12.841 -9.018 -19.070 1.00 66.31 90 ARG A O 1
ATOM 689 N N . ALA A 1 91 ? 12.167 -10.074 -17.196 1.00 60.22 91 ALA A N 1
ATOM 690 C CA . ALA A 1 91 ? 13.435 -10.733 -16.958 1.00 60.22 91 ALA A CA 1
ATOM 691 C C . ALA A 1 91 ? 13.563 -11.754 -18.082 1.00 60.22 91 ALA A C 1
ATOM 693 O O . ALA A 1 91 ? 12.686 -12.599 -18.251 1.00 60.22 91 ALA A O 1
ATOM 694 N N . ASP A 1 92 ? 14.589 -11.593 -18.907 1.00 53.56 92 ASP A N 1
ATOM 695 C CA . ASP A 1 92 ? 14.982 -12.670 -19.791 1.00 53.56 92 ASP A CA 1
ATOM 696 C C . ASP A 1 92 ? 15.256 -13.885 -18.884 1.00 53.56 92 ASP A C 1
ATOM 698 O O . ASP A 1 92 ? 16.100 -13.767 -17.989 1.00 53.56 92 ASP A O 1
ATOM 702 N N . PRO A 1 93 ? 14.517 -15.004 -19.017 1.00 56.38 93 PRO A N 1
ATOM 703 C CA . PRO A 1 93 ? 14.670 -16.155 -18.126 1.00 56.38 93 PRO A CA 1
ATOM 704 C C . PRO A 1 93 ? 16.075 -16.774 -18.197 1.00 56.38 93 PRO A C 1
ATOM 706 O O . PRO A 1 93 ? 16.423 -17.589 -17.348 1.00 56.38 93 PRO A O 1
ATOM 709 N N . SER A 1 94 ? 16.901 -16.362 -19.165 1.00 52.41 94 SER A N 1
ATOM 710 C CA . SER A 1 94 ? 18.289 -16.793 -19.337 1.00 52.41 94 SER A CA 1
ATOM 711 C C . SER A 1 94 ? 19.293 -15.991 -18.494 1.00 52.41 94 SER A C 1
ATOM 713 O O . SER A 1 94 ? 20.478 -16.328 -18.495 1.00 52.41 94 SER A O 1
ATOM 715 N N . ARG A 1 95 ? 18.873 -14.952 -17.750 1.00 47.09 95 ARG A N 1
ATOM 716 C CA . ARG A 1 95 ? 19.770 -14.156 -16.891 1.00 47.09 95 ARG A CA 1
ATOM 717 C C . ARG A 1 95 ? 19.517 -14.447 -15.403 1.00 47.09 95 ARG A C 1
ATOM 719 O O . ARG A 1 95 ? 18.442 -14.110 -14.908 1.00 47.09 95 ARG A O 1
ATOM 726 N N . PRO A 1 96 ? 20.484 -15.014 -14.654 1.00 46.75 96 PRO A N 1
ATOM 727 C CA . PRO A 1 96 ? 20.292 -15.282 -13.235 1.00 46.75 96 PRO A CA 1
ATOM 728 C C . PRO A 1 96 ? 20.128 -13.968 -12.461 1.00 46.75 96 PRO A C 1
ATOM 730 O O . PRO A 1 96 ? 20.908 -13.024 -12.619 1.00 46.75 96 PRO A O 1
ATOM 733 N N . SER A 1 97 ? 19.086 -13.919 -11.632 1.00 53.44 97 SER A N 1
ATOM 734 C CA . SER A 1 97 ? 18.784 -12.837 -10.698 1.00 53.44 97 SER A CA 1
ATOM 735 C C . SER A 1 97 ? 19.953 -12.636 -9.733 1.00 53.44 97 SER A C 1
ATOM 737 O O . SER A 1 97 ? 20.109 -13.380 -8.768 1.00 53.44 97 SER A O 1
ATOM 739 N N . GLY A 1 98 ? 20.799 -11.638 -9.992 1.00 46.53 98 GLY A N 1
ATOM 740 C CA . GLY A 1 98 ? 21.837 -11.223 -9.054 1.00 46.53 98 GLY A CA 1
ATOM 741 C C . GLY A 1 98 ? 21.192 -10.716 -7.764 1.00 46.53 98 GLY A C 1
ATOM 742 O O . GLY A 1 98 ? 20.543 -9.671 -7.762 1.00 46.53 98 GLY A O 1
ATOM 743 N N . GLY A 1 99 ? 21.340 -11.478 -6.681 1.00 53.22 99 GLY A N 1
ATOM 744 C CA . GLY A 1 99 ? 20.894 -11.104 -5.344 1.00 53.22 99 GLY A CA 1
ATOM 745 C C . GLY A 1 99 ? 21.662 -9.887 -4.834 1.00 53.22 99 GLY A C 1
ATOM 746 O O . GLY A 1 99 ? 22.819 -9.992 -4.446 1.00 53.22 99 GLY A O 1
ATOM 747 N N . GLY A 1 100 ? 21.010 -8.727 -4.829 1.00 45.34 100 GLY A N 1
ATOM 748 C CA . GLY A 1 100 ? 21.514 -7.494 -4.230 1.00 45.34 100 GLY A CA 1
ATOM 749 C C . GLY A 1 100 ? 20.908 -7.258 -2.851 1.00 45.34 100 GLY A C 1
ATOM 750 O O . GLY A 1 100 ? 20.184 -6.286 -2.656 1.00 45.34 100 GLY A O 1
ATOM 751 N N . GLY A 1 101 ? 21.159 -8.156 -1.897 1.00 38.09 101 GLY A N 1
ATOM 752 C CA . GLY A 1 101 ? 20.881 -7.883 -0.489 1.00 38.09 101 GLY A CA 1
ATOM 753 C C . GLY A 1 101 ? 21.937 -6.924 0.053 1.00 38.09 101 GLY A C 1
ATOM 754 O O . GLY A 1 101 ? 23.079 -7.327 0.243 1.00 38.09 101 GLY A O 1
ATOM 755 N N . ARG A 1 102 ? 21.582 -5.657 0.300 1.00 45.12 102 ARG A N 1
ATOM 756 C CA . ARG A 1 102 ? 22.413 -4.780 1.139 1.00 45.12 102 ARG A CA 1
ATOM 757 C C . ARG A 1 102 ? 22.367 -5.302 2.584 1.00 45.12 102 ARG A C 1
ATOM 759 O O . ARG A 1 102 ? 21.263 -5.363 3.137 1.00 45.12 102 ARG A O 1
ATOM 766 N N . PRO A 1 103 ? 23.496 -5.648 3.226 1.00 49.09 103 PRO A N 1
ATOM 767 C CA . PRO A 1 103 ? 23.531 -5.701 4.676 1.00 49.09 103 PRO A CA 1
ATOM 768 C C . PRO A 1 103 ? 23.357 -4.276 5.216 1.00 49.09 103 PRO A C 1
ATOM 770 O O . PRO A 1 103 ? 23.900 -3.311 4.683 1.00 49.09 103 PRO A O 1
ATOM 773 N N . LYS A 1 104 ? 22.518 -4.171 6.238 1.00 59.75 104 LYS A N 1
ATOM 774 C CA . LYS A 1 104 ? 22.390 -3.008 7.109 1.00 59.75 104 LYS A CA 1
ATOM 775 C C . LYS A 1 104 ? 23.518 -3.136 8.130 1.00 59.75 104 LYS A C 1
ATOM 777 O O . LYS A 1 104 ? 23.563 -4.139 8.841 1.00 59.75 104 LYS A O 1
ATOM 782 N N . GLU A 1 105 ? 24.453 -2.202 8.047 1.00 55.34 105 GLU A N 1
ATOM 783 C CA . GLU A 1 105 ? 25.506 -1.930 9.032 1.00 55.34 105 GLU A CA 1
ATOM 784 C C . GLU A 1 105 ? 24.919 -1.421 10.354 1.00 55.34 105 GLU A C 1
ATOM 786 O O . GLU A 1 105 ? 23.845 -0.772 10.314 1.00 55.34 105 GLU A O 1
#

Radius of gyration: 34.95 Å; chains: 1; bounding box: 81×53×98 Å

pLDDT: mean 77.14, std 18.49, range [38.09, 98.06]

Sequence (105 aa):
MLDPGTGAVPGNPPTPIVGPDPGPPAPPTTRPCTRWLHWEEYRTAQDERVCPVCGPLHGTRYIEGVGPQPPLHPGCRCRRVYAYSECVSRADPSRPSGGGGRPKE

Foldseek 3Di:
DDDDDDDDDDDDDDDPDDPPDPPDPDPPPPQDQPDKWWKWAKDFPPDPPGDPVSVVRHRPIDTVPDDDAPPPDPPGPIHIGTDDIDGDRPDPPPDDDDDPDDDDD

Secondary structure (DSSP, 8-state):
--------PPPPPPPP-PPPP-PSPPPP--PPP-EEEEEEEEE---STT--TTTGGGTT-EEETT-SPPSP-STT---EEEEEEEEEEPPPPTTS----------